Protein AF-A0A4Y3VXK7-F1 (afdb_monomer_lite)

pLDDT: mean 80.37, std 12.28, range [41.0, 95.06]

Secondary structure (DSSP, 8-state):
--GGGGEE---TT-SSPEE-TT-HHHHHHHHHHHHHTTSTTHHHHHHHHHHHHHHHHHH-TTTHHHHHHHHHHHHHH-THHHH-TTS-HHHHTHHHHTHHHHHHHHHHHHT----TT--HHHHHHHHHHHHT-S-----TT-HHHHHHHHTT-

Sequence (153 aa):
MCPRHQQAAPDPRLTSTVHTQGVPELAAAHHTHQRLLRHPRAATAWTAARAITTRWYDHQQHLTHRWRPRLNQLCEANLHLTSTGSASPALLTRDLVIYPETVALARALATLPNRPHRTTNDALTLIACRLGLARLTPNANDPLRVFLTHTRH

Organism: NCBI:txid284043

Radius of gyration: 16.52 Å; chains: 1; bounding box: 40×32×46 Å

Foldseek 3Di:
DDCVLQWDDWDPPDPDTFGCVQPVLLSVLVVLLVVLVPFPCLVVLLVLLVVQLVVCVVPPVVCCVQLVVVLVSSCVRPVVLVVPPPDHSCVRCVCVSSSSSSSQRSVLVSPQDPDLPDDLLNSQVSSCVSSVHPGDDDDPPRSSSVVSVVVND

Structure (mmCIF, N/CA/C/O backbone):
data_AF-A0A4Y3VXK7-F1
#
_entry.id   AF-A0A4Y3VXK7-F1
#
loop_
_atom_site.group_PDB
_atom_site.id
_atom_site.type_symbol
_atom_site.label_atom_id
_atom_site.label_alt_id
_atom_site.label_comp_id
_atom_site.label_asym_id
_atom_site.label_entity_id
_atom_site.label_seq_id
_atom_site.pdbx_PDB_ins_code
_atom_site.Cartn_x
_atom_site.Cartn_y
_atom_site.Cartn_z
_atom_site.occupancy
_atom_site.B_iso_or_equiv
_atom_site.auth_seq_id
_atom_site.auth_comp_id
_atom_site.auth_asym_id
_atom_site.auth_atom_id
_atom_site.pdbx_PDB_model_num
ATOM 1 N N . MET A 1 1 ? -18.332 -14.515 3.483 1.00 43.38 1 MET A N 1
ATOM 2 C CA . MET A 1 1 ? -17.121 -13.764 3.890 1.00 43.38 1 MET A CA 1
ATOM 3 C C . MET A 1 1 ? -16.850 -14.046 5.362 1.00 43.38 1 MET A C 1
ATOM 5 O O . MET A 1 1 ? -17.752 -13.838 6.158 1.00 43.38 1 MET A O 1
ATOM 9 N N . CYS A 1 2 ? -15.684 -14.595 5.729 1.00 41.00 2 CYS A N 1
ATOM 10 C CA . CYS A 1 2 ? -15.415 -14.990 7.123 1.00 41.00 2 CYS A CA 1
ATOM 11 C C . CYS A 1 2 ? -15.163 -13.770 8.035 1.00 41.00 2 CYS A C 1
ATOM 13 O O . CYS A 1 2 ? -14.386 -12.904 7.621 1.00 41.00 2 CYS A O 1
ATOM 15 N N . PRO A 1 3 ? -15.687 -13.747 9.280 1.00 49.25 3 PRO A N 1
ATOM 16 C CA . PRO A 1 3 ? -15.506 -12.642 10.234 1.00 49.25 3 PRO A CA 1
ATOM 17 C C . PRO A 1 3 ? -14.040 -12.335 10.567 1.00 49.25 3 PRO A C 1
ATOM 19 O O . PRO A 1 3 ? -13.680 -11.193 10.815 1.00 49.25 3 PRO A O 1
ATOM 22 N N . ARG A 1 4 ? -13.147 -13.331 10.490 1.00 48.66 4 ARG A N 1
ATOM 23 C CA . ARG A 1 4 ? -11.707 -13.143 10.751 1.00 48.66 4 ARG A CA 1
ATOM 24 C C . ARG A 1 4 ? -11.010 -12.181 9.781 1.00 48.66 4 ARG A C 1
ATOM 26 O O . ARG A 1 4 ? -9.971 -11.645 10.132 1.00 48.66 4 ARG A O 1
ATOM 33 N N . HIS A 1 5 ? -11.565 -11.925 8.592 1.00 51.59 5 HIS A N 1
ATOM 34 C CA . HIS A 1 5 ? -11.005 -10.929 7.660 1.00 51.59 5 HIS A CA 1
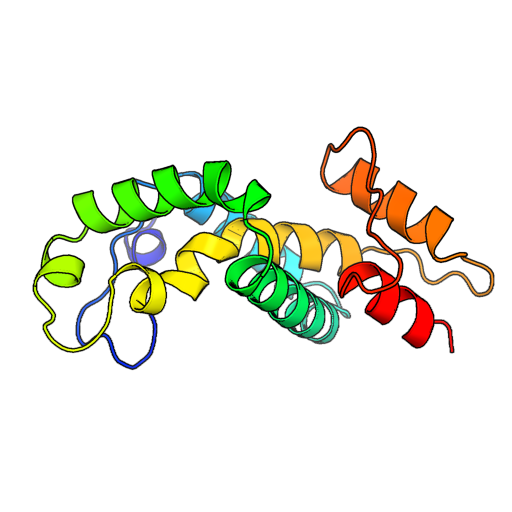ATOM 35 C C . HIS A 1 5 ? -11.330 -9.480 8.059 1.00 51.59 5 HIS A C 1
ATOM 37 O O . HIS A 1 5 ? -10.811 -8.546 7.456 1.00 51.59 5 HIS A O 1
ATOM 43 N N . GLN A 1 6 ? -12.205 -9.300 9.051 1.00 55.97 6 GLN A N 1
ATOM 44 C CA . GLN A 1 6 ? -12.658 -8.006 9.564 1.00 55.97 6 GLN A CA 1
ATOM 45 C C . GLN A 1 6 ? -11.844 -7.547 10.780 1.00 55.97 6 GLN A C 1
ATOM 47 O O . GLN A 1 6 ? -12.136 -6.504 11.363 1.00 55.97 6 GLN A O 1
ATOM 52 N N . GLN A 1 7 ? -10.847 -8.342 11.174 1.00 56.12 7 GLN A N 1
ATOM 53 C CA . GLN A 1 7 ? -9.962 -8.095 12.300 1.00 56.12 7 GLN A CA 1
ATOM 54 C C . GLN A 1 7 ? -8.521 -8.155 11.803 1.00 56.12 7 GLN A C 1
ATOM 56 O O . GLN A 1 7 ? -8.128 -9.095 11.111 1.00 56.12 7 GLN A O 1
ATOM 61 N N . ALA A 1 8 ? -7.729 -7.151 12.154 1.00 62.12 8 ALA A N 1
ATOM 62 C CA . ALA A 1 8 ? -6.292 -7.168 11.930 1.00 62.12 8 ALA A CA 1
ATOM 63 C C . ALA A 1 8 ? -5.576 -7.130 13.280 1.00 62.12 8 ALA A C 1
ATOM 65 O O . ALA A 1 8 ? -6.013 -6.422 14.189 1.00 62.12 8 ALA A O 1
ATOM 66 N N . ALA A 1 9 ? -4.481 -7.888 13.401 1.00 54.62 9 ALA A N 1
ATOM 67 C CA . ALA A 1 9 ? -3.546 -7.723 14.506 1.00 54.62 9 ALA A CA 1
ATOM 68 C C . ALA A 1 9 ? -2.883 -6.344 14.343 1.00 54.62 9 ALA A C 1
ATOM 70 O O . ALA A 1 9 ? -2.201 -6.130 13.333 1.00 54.62 9 ALA A O 1
ATOM 71 N N . PRO A 1 10 ? -3.132 -5.390 15.251 1.00 60.47 10 PRO A N 1
ATOM 72 C CA . PRO A 1 10 ? -2.541 -4.064 15.159 1.00 60.47 10 PRO A CA 1
ATOM 73 C C . PRO A 1 10 ? -1.101 -4.075 15.695 1.00 60.47 10 PRO A C 1
ATOM 75 O O . PRO A 1 10 ? -0.568 -5.136 16.024 1.00 60.47 10 PRO A O 1
ATOM 78 N N . ASP A 1 11 ? -0.487 -2.888 15.807 1.00 60.78 11 ASP A N 1
ATOM 79 C CA . ASP A 1 11 ? 0.742 -2.670 16.586 1.00 60.78 11 ASP A CA 1
ATOM 80 C C . ASP A 1 11 ? 0.705 -3.502 17.892 1.00 60.78 11 ASP A C 1
ATOM 82 O O . ASP A 1 11 ? -0.326 -3.494 18.570 1.00 60.78 11 ASP A O 1
ATOM 86 N N . PRO A 1 12 ? 1.785 -4.221 18.266 1.00 63.94 12 PRO A N 1
ATOM 87 C CA . PRO A 1 12 ? 1.817 -5.079 19.459 1.00 63.94 12 PRO A CA 1
ATOM 88 C C . PRO A 1 12 ? 1.505 -4.345 20.774 1.00 63.94 12 PRO A C 1
ATOM 90 O O . PRO A 1 12 ? 1.276 -4.987 21.795 1.00 63.94 12 PRO A O 1
ATOM 93 N N . ARG A 1 13 ? 1.492 -3.008 20.768 1.00 62.50 13 ARG A N 1
ATOM 94 C CA . ARG A 1 13 ? 1.049 -2.164 21.885 1.00 62.50 13 ARG A CA 1
ATOM 95 C C . ARG A 1 13 ? -0.470 -2.160 22.090 1.00 62.50 13 ARG A C 1
ATOM 97 O O . ARG A 1 13 ? -0.924 -1.682 23.126 1.00 62.50 13 ARG A O 1
ATOM 104 N N . LEU A 1 14 ? -1.259 -2.654 21.135 1.00 63.03 14 LEU A N 1
ATOM 105 C CA . LEU A 1 14 ? -2.708 -2.788 21.266 1.00 63.03 14 LEU A CA 1
ATOM 106 C C . LEU A 1 14 ? -3.064 -4.147 21.878 1.00 63.03 14 LEU A C 1
ATOM 108 O O . LEU A 1 14 ? -2.760 -5.201 21.330 1.00 63.03 14 LEU A O 1
ATOM 112 N N . THR A 1 15 ? -3.762 -4.111 23.012 1.00 63.03 15 THR A N 1
ATOM 113 C CA . THR A 1 15 ? -4.284 -5.301 23.708 1.00 63.03 15 THR A CA 1
ATOM 114 C C . THR A 1 15 ? -5.616 -5.794 23.136 1.00 63.03 15 THR A C 1
ATOM 116 O O . THR A 1 15 ? -6.082 -6.868 23.505 1.00 63.03 15 THR A O 1
ATOM 119 N N . SER A 1 16 ? -6.235 -5.022 22.237 1.00 67.50 16 SER A N 1
ATOM 120 C CA . SER A 1 16 ? -7.527 -5.317 21.608 1.00 67.50 16 SER A CA 1
ATOM 121 C C . SER A 1 16 ? -7.402 -5.370 20.084 1.00 67.50 16 SER A C 1
ATOM 123 O O . SER A 1 16 ? -6.616 -4.636 19.484 1.00 67.50 16 SER A O 1
ATOM 125 N N . THR A 1 17 ? -8.182 -6.243 19.443 1.00 72.88 17 THR A N 1
ATOM 126 C CA . THR A 1 17 ? -8.231 -6.360 17.978 1.00 72.88 17 THR A CA 1
ATOM 127 C C . THR A 1 17 ? -8.858 -5.122 17.345 1.00 72.88 17 THR A C 1
ATOM 129 O O . THR A 1 17 ? -9.907 -4.677 17.802 1.00 72.88 17 THR A O 1
ATOM 132 N N . VAL A 1 18 ? -8.283 -4.632 16.243 1.00 74.94 18 VAL A N 1
ATOM 133 C CA . VAL A 1 18 ? -8.862 -3.518 15.478 1.00 74.94 18 VAL A CA 1
ATOM 134 C C . VAL A 1 18 ? -9.836 -4.046 14.430 1.00 74.94 18 VAL A C 1
ATOM 136 O O . VAL A 1 18 ? -9.488 -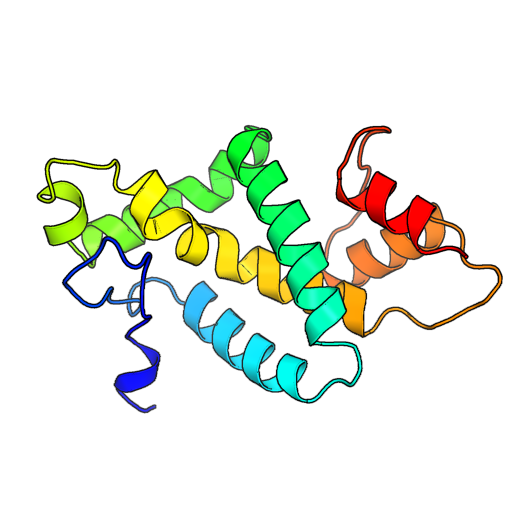4.898 13.605 1.00 74.94 18 VAL A O 1
ATOM 139 N N . HIS A 1 19 ? -11.050 -3.507 14.453 1.00 77.69 19 HIS A N 1
ATOM 140 C CA . HIS A 1 19 ? -12.107 -3.752 13.484 1.00 77.69 19 HIS A CA 1
ATOM 141 C C . HIS A 1 19 ? -11.860 -2.949 12.205 1.00 77.69 19 HIS A C 1
ATOM 143 O O . HIS A 1 19 ? -11.709 -1.728 12.236 1.00 77.69 19 HIS A O 1
ATOM 149 N N . THR A 1 20 ? -11.856 -3.634 11.062 1.00 78.25 20 THR A N 1
ATOM 150 C CA . THR A 1 20 ? -11.599 -3.045 9.735 1.00 78.25 20 THR A CA 1
ATOM 151 C C . THR A 1 20 ? -12.852 -2.963 8.856 1.00 78.25 20 THR A C 1
ATOM 153 O O . THR A 1 20 ? -12.765 -2.539 7.706 1.00 78.25 20 THR A O 1
ATOM 156 N N . GLN A 1 21 ? -14.028 -3.331 9.387 1.00 69.50 21 GLN A N 1
ATOM 157 C CA . GLN A 1 21 ? -15.312 -3.373 8.663 1.00 69.50 21 GLN A CA 1
ATOM 158 C C . GLN A 1 21 ? -15.705 -2.047 7.994 1.00 69.50 21 GLN A C 1
ATOM 160 O O . GLN A 1 21 ? -16.345 -2.078 6.947 1.00 69.50 21 GLN A O 1
ATOM 165 N N . GLY A 1 22 ? -15.306 -0.907 8.564 1.00 68.50 22 GLY A N 1
ATOM 166 C CA . GLY A 1 22 ? -15.594 0.425 8.021 1.00 68.50 22 GLY A CA 1
ATOM 167 C C . GLY A 1 22 ? -14.632 0.905 6.930 1.00 68.50 22 GLY A C 1
ATOM 168 O O . GLY A 1 22 ? -14.810 2.009 6.429 1.00 68.50 22 GLY A O 1
ATOM 169 N N . VAL A 1 23 ? -13.614 0.112 6.569 1.00 77.81 23 VAL A N 1
ATOM 170 C CA . VAL A 1 23 ? -12.545 0.533 5.650 1.00 77.81 23 VAL A CA 1
ATOM 171 C C . VAL A 1 23 ? -12.403 -0.475 4.501 1.00 77.81 23 VAL A C 1
ATOM 173 O O . VAL A 1 23 ? -11.569 -1.390 4.565 1.00 77.81 23 VAL A O 1
ATOM 176 N N . PRO A 1 24 ? -13.216 -0.356 3.434 1.00 78.81 24 PRO A N 1
ATOM 177 C CA . PRO A 1 24 ? -13.240 -1.323 2.333 1.00 78.81 24 PRO A CA 1
ATOM 178 C C . PRO A 1 24 ? -11.883 -1.469 1.623 1.00 78.81 24 PRO A C 1
ATOM 180 O O . PRO A 1 24 ? -11.553 -2.545 1.115 1.00 78.81 24 PRO A O 1
ATOM 183 N N . GLU A 1 25 ? -11.048 -0.429 1.637 1.00 82.88 25 GLU A N 1
ATOM 184 C CA . GLU A 1 25 ? -9.697 -0.452 1.082 1.00 82.88 25 GLU A CA 1
ATOM 185 C C . GLU A 1 25 ? -8.802 -1.484 1.777 1.00 82.88 25 GLU A C 1
ATOM 187 O O . GLU A 1 25 ? -7.958 -2.093 1.117 1.00 82.88 25 GLU A O 1
ATOM 192 N N . LEU A 1 26 ? -8.993 -1.730 3.080 1.00 84.56 26 LEU A N 1
ATOM 193 C CA . LEU A 1 26 ? -8.227 -2.739 3.819 1.00 84.56 26 LEU A CA 1
ATOM 194 C C . LEU A 1 26 ? -8.593 -4.153 3.382 1.00 84.56 26 LEU A C 1
ATOM 196 O O . LEU A 1 26 ? -7.702 -4.987 3.212 1.00 84.56 26 LEU A O 1
ATOM 200 N N . ALA A 1 27 ? -9.877 -4.420 3.140 1.00 83.56 27 ALA A N 1
ATOM 201 C CA . ALA A 1 27 ? -10.332 -5.718 2.652 1.00 83.56 27 ALA A CA 1
ATOM 202 C C . ALA A 1 27 ? -9.789 -6.002 1.239 1.00 83.56 27 ALA A C 1
ATOM 204 O O . ALA A 1 27 ? -9.208 -7.063 0.986 1.00 83.56 27 ALA A O 1
ATOM 205 N N . ALA A 1 28 ? -9.888 -5.029 0.327 1.00 85.38 28 ALA A N 1
ATOM 206 C CA . ALA A 1 28 ? -9.341 -5.146 -1.027 1.00 85.38 28 ALA A CA 1
ATOM 207 C C . ALA A 1 28 ? -7.808 -5.320 -1.025 1.00 85.38 28 ALA A C 1
ATOM 209 O O . ALA A 1 28 ? -7.255 -6.154 -1.759 1.00 85.38 28 ALA A O 1
ATOM 210 N N . ALA A 1 29 ? -7.113 -4.574 -0.161 1.00 88.31 29 ALA A N 1
ATOM 211 C CA . ALA A 1 29 ? -5.679 -4.714 0.046 1.00 88.31 29 ALA A CA 1
ATOM 212 C C . ALA A 1 29 ? -5.322 -6.093 0.610 1.00 88.31 29 ALA A C 1
ATOM 214 O O . ALA A 1 29 ? -4.379 -6.717 0.133 1.00 88.31 29 ALA A O 1
ATOM 215 N N . HIS A 1 30 ? -6.098 -6.627 1.554 1.00 87.31 30 HIS A N 1
ATOM 216 C CA . HIS A 1 30 ? -5.856 -7.951 2.117 1.00 87.31 30 HIS A CA 1
ATOM 217 C C . HIS A 1 30 ? -5.909 -9.042 1.045 1.00 87.31 30 HIS A C 1
ATOM 219 O O . HIS A 1 30 ? -4.961 -9.815 0.910 1.00 87.31 30 HIS A O 1
ATOM 225 N N . HIS A 1 31 ? -6.948 -9.057 0.209 1.00 86.56 31 HIS A N 1
ATOM 226 C CA . HIS A 1 31 ? -7.031 -10.004 -0.906 1.00 86.56 31 HIS A CA 1
ATOM 227 C C . HIS A 1 31 ? -5.856 -9.867 -1.882 1.00 86.56 31 HIS A C 1
ATOM 229 O O . HIS A 1 31 ? -5.303 -10.865 -2.352 1.00 86.56 31 HIS A O 1
ATOM 235 N N . THR A 1 32 ? -5.433 -8.635 -2.165 1.00 89.38 32 THR A N 1
ATOM 236 C CA . THR A 1 32 ? -4.276 -8.385 -3.030 1.00 89.38 32 THR A CA 1
ATOM 237 C C . THR A 1 32 ? -2.975 -8.881 -2.395 1.00 89.38 32 THR A C 1
ATOM 239 O O . THR A 1 32 ? -2.152 -9.475 -3.092 1.00 89.38 32 THR A O 1
ATOM 242 N N . HIS A 1 33 ? -2.805 -8.705 -1.084 1.00 91.06 33 HIS A N 1
ATOM 243 C CA . HIS A 1 33 ? -1.645 -9.194 -0.347 1.00 91.06 33 HIS A CA 1
ATOM 244 C C . HIS A 1 33 ? -1.581 -10.725 -0.358 1.00 91.06 33 HIS A C 1
ATOM 246 O O . HIS A 1 33 ? -0.539 -11.281 -0.685 1.00 91.06 33 HIS A O 1
ATOM 252 N N . GLN A 1 34 ? -2.702 -11.417 -0.134 1.00 91.25 34 GLN A N 1
ATOM 253 C CA . GLN A 1 34 ? -2.751 -12.884 -0.216 1.00 91.25 34 GLN A CA 1
ATOM 254 C C . GLN A 1 34 ? -2.303 -13.409 -1.587 1.00 91.25 34 GLN A C 1
ATOM 256 O O . GLN A 1 34 ? -1.625 -14.431 -1.688 1.00 91.25 34 GLN A O 1
ATOM 261 N N . ARG A 1 35 ? -2.638 -12.692 -2.667 1.00 90.50 35 ARG A N 1
ATOM 262 C CA . ARG A 1 35 ? -2.137 -13.019 -4.009 1.00 90.50 35 ARG A CA 1
ATOM 263 C C . ARG A 1 35 ? -0.648 -12.719 -4.159 1.00 90.50 35 ARG A C 1
ATOM 265 O O . ARG A 1 35 ? 0.058 -13.511 -4.776 1.00 90.50 35 ARG A O 1
ATOM 272 N N . LEU A 1 36 ? -0.179 -11.600 -3.605 1.00 91.94 36 LEU A N 1
ATOM 273 C CA . LEU A 1 36 ? 1.233 -11.222 -3.620 1.00 91.94 36 LEU A CA 1
ATOM 274 C C . LEU A 1 36 ? 2.106 -12.269 -2.927 1.00 91.94 36 LEU A C 1
ATOM 276 O O . LEU A 1 36 ? 3.160 -12.579 -3.463 1.00 91.94 36 LEU A O 1
ATOM 280 N N . LEU A 1 37 ? 1.667 -12.846 -1.805 1.00 91.38 37 LEU A N 1
ATOM 281 C CA . LEU A 1 37 ? 2.435 -13.849 -1.052 1.00 91.38 37 LEU A CA 1
ATOM 282 C C . LEU A 1 37 ? 2.818 -15.088 -1.879 1.00 91.38 37 LEU A C 1
ATOM 284 O O . LEU A 1 37 ? 3.771 -15.778 -1.540 1.00 91.38 37 LEU A O 1
ATOM 288 N N . ARG A 1 38 ? 2.123 -15.348 -2.993 1.00 92.69 38 ARG A N 1
ATOM 289 C CA . ARG A 1 38 ? 2.443 -16.440 -3.929 1.00 92.69 38 ARG A CA 1
ATOM 290 C C . ARG A 1 38 ? 3.574 -16.096 -4.905 1.00 92.69 38 ARG A C 1
ATOM 292 O O . ARG A 1 38 ? 3.990 -16.947 -5.682 1.00 92.69 38 ARG A O 1
ATOM 299 N N . HIS A 1 39 ? 4.034 -14.847 -4.929 1.00 91.75 39 HIS A N 1
ATOM 300 C CA . HIS A 1 39 ? 5.051 -14.375 -5.859 1.00 91.75 39 HIS A CA 1
ATOM 301 C C . HIS A 1 39 ? 6.464 -14.616 -5.295 1.00 91.75 39 HIS A C 1
ATOM 303 O O . HIS A 1 39 ? 6.719 -14.264 -4.145 1.00 91.75 39 HIS A O 1
ATOM 309 N N . PRO A 1 40 ? 7.439 -15.093 -6.093 1.00 91.62 40 PRO A N 1
ATOM 310 C CA . PRO A 1 40 ? 8.789 -15.401 -5.597 1.00 91.62 40 PRO A CA 1
ATOM 311 C C . PRO A 1 40 ? 9.516 -14.185 -5.000 1.00 91.62 40 PRO A C 1
ATOM 313 O O . PRO A 1 40 ? 10.330 -14.309 -4.096 1.00 91.62 40 PRO A O 1
ATOM 316 N N . ARG A 1 41 ? 9.193 -12.979 -5.482 1.00 89.81 41 ARG A N 1
ATOM 317 C CA . ARG A 1 41 ? 9.767 -11.705 -5.002 1.00 89.81 41 ARG A CA 1
ATOM 318 C C . ARG A 1 41 ? 8.950 -11.020 -3.898 1.00 89.81 41 ARG A C 1
ATOM 320 O O . ARG A 1 41 ? 9.203 -9.853 -3.608 1.00 89.81 41 ARG A O 1
ATOM 327 N N . ALA A 1 42 ? 7.945 -11.692 -3.330 1.00 90.19 42 ALA A N 1
ATOM 328 C CA . ALA A 1 42 ? 6.996 -11.085 -2.397 1.00 90.19 42 ALA A CA 1
ATOM 329 C C . ALA A 1 42 ? 7.678 -10.484 -1.166 1.00 90.19 42 ALA A C 1
ATOM 331 O O . ALA A 1 42 ? 7.436 -9.323 -0.857 1.00 90.19 42 ALA A O 1
ATOM 332 N N . ALA A 1 43 ? 8.563 -11.242 -0.511 1.00 91.00 43 ALA A N 1
ATOM 333 C CA . ALA A 1 43 ? 9.220 -10.813 0.722 1.00 91.00 43 ALA A CA 1
ATOM 334 C C . ALA A 1 43 ? 10.065 -9.545 0.515 1.00 91.00 43 ALA A C 1
ATOM 336 O O . ALA A 1 43 ? 9.860 -8.543 1.196 1.00 91.00 43 ALA A O 1
ATOM 337 N N . THR A 1 44 ? 10.957 -9.541 -0.480 1.00 90.94 44 THR A N 1
ATOM 338 C CA . THR A 1 44 ? 11.802 -8.375 -0.786 1.00 90.94 44 THR A CA 1
ATOM 339 C C . THR A 1 44 ? 10.969 -7.160 -1.195 1.00 90.94 44 THR A C 1
ATOM 341 O O . THR A 1 44 ? 11.225 -6.049 -0.732 1.00 90.94 44 THR A O 1
ATOM 344 N N . ALA A 1 45 ? 9.949 -7.360 -2.037 1.00 92.44 45 ALA A N 1
ATOM 345 C CA . ALA A 1 45 ? 9.074 -6.279 -2.477 1.00 92.44 45 ALA A CA 1
ATOM 346 C C . ALA A 1 45 ? 8.234 -5.705 -1.328 1.00 92.44 45 ALA A C 1
ATOM 348 O O . ALA A 1 45 ? 8.032 -4.495 -1.274 1.00 92.44 45 ALA A O 1
ATOM 349 N N . TRP A 1 46 ? 7.776 -6.554 -0.404 1.00 94.25 46 TRP A N 1
ATOM 350 C CA . TRP A 1 46 ? 7.042 -6.150 0.791 1.00 94.25 46 TRP A CA 1
ATOM 351 C C . TRP A 1 46 ? 7.904 -5.309 1.729 1.00 94.25 46 TRP A C 1
ATOM 353 O O . TRP A 1 46 ? 7.493 -4.218 2.115 1.00 94.25 46 TRP A O 1
ATOM 363 N N . THR A 1 47 ? 9.117 -5.770 2.046 1.00 93.50 47 THR A N 1
ATOM 364 C CA . THR A 1 47 ? 10.050 -5.038 2.914 1.00 93.50 47 THR A CA 1
ATOM 365 C C . THR A 1 47 ? 10.379 -3.662 2.342 1.00 93.50 47 THR A C 1
ATOM 367 O O . THR A 1 47 ? 10.279 -2.661 3.052 1.00 93.50 47 THR A O 1
ATOM 370 N N . ALA A 1 48 ? 10.702 -3.593 1.046 1.00 92.94 48 ALA A N 1
ATOM 371 C CA . ALA A 1 48 ? 10.974 -2.328 0.372 1.00 92.94 48 ALA A CA 1
ATOM 372 C C . ALA A 1 48 ? 9.749 -1.405 0.383 1.00 92.94 48 ALA A C 1
ATOM 374 O O . ALA A 1 48 ? 9.853 -0.242 0.769 1.00 92.94 48 ALA A O 1
ATOM 375 N N . ALA A 1 49 ? 8.577 -1.929 0.013 1.00 93.75 49 ALA A N 1
ATOM 376 C CA . ALA A 1 49 ? 7.349 -1.149 -0.011 1.00 93.75 49 ALA A CA 1
ATOM 377 C C . ALA A 1 49 ? 6.995 -0.597 1.371 1.00 93.75 49 ALA A C 1
ATOM 379 O O . ALA A 1 49 ? 6.697 0.586 1.462 1.00 93.75 49 ALA A O 1
ATOM 380 N N . ARG A 1 50 ? 7.089 -1.410 2.433 1.00 92.88 50 ARG A N 1
ATOM 381 C CA . ARG A 1 50 ? 6.800 -0.986 3.811 1.00 92.88 50 ARG A CA 1
ATOM 382 C C . ARG A 1 50 ? 7.747 0.118 4.273 1.00 92.88 50 ARG A C 1
ATOM 384 O O . ARG A 1 50 ? 7.304 1.076 4.891 1.00 92.88 50 ARG A O 1
ATOM 391 N N . ALA A 1 51 ? 9.039 0.020 3.961 1.00 92.25 51 ALA A N 1
ATOM 392 C CA . ALA A 1 51 ? 9.995 1.075 4.295 1.00 92.25 51 ALA A CA 1
ATOM 393 C C . ALA A 1 51 ? 9.671 2.392 3.563 1.00 92.25 51 ALA A C 1
ATOM 395 O O . ALA A 1 51 ? 9.675 3.462 4.173 1.00 92.25 51 ALA A O 1
ATOM 396 N N . ILE A 1 52 ? 9.343 2.307 2.269 1.00 91.50 52 ILE A N 1
ATOM 397 C CA . ILE A 1 52 ? 8.992 3.461 1.432 1.00 91.50 52 ILE A CA 1
ATOM 398 C C . ILE A 1 52 ? 7.701 4.124 1.930 1.00 91.50 52 ILE A C 1
ATOM 400 O O . ILE A 1 52 ? 7.681 5.337 2.131 1.00 91.50 52 ILE A O 1
ATOM 404 N N . THR A 1 53 ? 6.636 3.354 2.166 1.00 89.94 53 THR A N 1
ATOM 405 C CA . THR A 1 53 ? 5.333 3.898 2.575 1.00 89.94 53 THR A CA 1
ATOM 406 C C . THR A 1 53 ? 5.338 4.437 3.996 1.00 89.94 53 THR A C 1
ATOM 408 O O . THR A 1 53 ? 4.730 5.479 4.225 1.00 89.94 53 THR A O 1
ATOM 411 N N . THR A 1 54 ? 6.072 3.820 4.927 1.00 89.38 54 THR A N 1
ATOM 412 C CA . THR A 1 54 ? 6.286 4.397 6.264 1.00 89.38 54 THR A CA 1
ATOM 413 C C . THR A 1 54 ? 7.034 5.725 6.169 1.00 89.38 54 THR A C 1
ATOM 415 O O . THR A 1 54 ? 6.613 6.710 6.766 1.00 89.38 54 THR A O 1
ATOM 418 N N . ARG A 1 55 ? 8.093 5.808 5.350 1.00 89.38 55 ARG A N 1
ATOM 419 C CA . ARG A 1 55 ? 8.823 7.069 5.145 1.00 89.38 55 ARG A CA 1
ATOM 420 C C . ARG A 1 55 ? 7.935 8.149 4.526 1.00 89.38 55 ARG A C 1
ATOM 422 O O . ARG A 1 55 ? 8.027 9.313 4.911 1.00 89.38 55 ARG A O 1
ATOM 429 N N . TRP A 1 56 ? 7.090 7.780 3.566 1.00 89.12 56 TRP A N 1
ATOM 430 C CA . TRP A 1 56 ? 6.094 8.687 3.006 1.00 89.12 56 TRP A CA 1
ATOM 431 C C . TRP A 1 56 ? 5.079 9.135 4.062 1.00 89.12 56 TRP A C 1
ATOM 433 O O . TRP A 1 56 ? 4.745 10.314 4.096 1.00 89.12 56 TRP A O 1
ATOM 443 N N . TYR A 1 57 ? 4.645 8.242 4.954 1.00 84.81 57 TYR A N 1
ATOM 444 C CA . TYR A 1 57 ? 3.766 8.583 6.074 1.00 84.81 57 TYR A CA 1
ATOM 445 C C . TYR A 1 57 ? 4.364 9.617 7.010 1.00 84.81 57 TYR A C 1
ATOM 447 O O . TYR A 1 57 ? 3.725 10.623 7.309 1.00 84.81 57 TYR A O 1
ATOM 455 N N . ASP A 1 58 ? 5.616 9.411 7.399 1.00 83.94 58 ASP A N 1
ATOM 456 C CA . ASP A 1 58 ? 6.267 10.265 8.382 1.00 83.94 58 ASP A CA 1
ATOM 457 C C . ASP A 1 58 ? 6.659 11.644 7.804 1.00 83.94 58 ASP A C 1
ATOM 459 O O . ASP A 1 58 ? 6.790 12.609 8.556 1.00 83.94 58 ASP A O 1
ATOM 463 N N . HIS A 1 59 ? 6.839 11.773 6.479 1.00 80.94 59 HIS A N 1
ATOM 464 C CA . HIS A 1 59 ? 7.418 12.984 5.872 1.00 80.94 59 HIS A CA 1
ATOM 465 C C . HIS A 1 59 ? 6.624 13.636 4.730 1.00 80.94 59 HIS A C 1
ATOM 467 O O . HIS A 1 59 ? 6.956 14.759 4.348 1.00 80.94 59 HIS A O 1
ATOM 473 N N . GLN A 1 60 ? 5.606 12.992 4.148 1.00 73.00 60 GLN A N 1
ATOM 474 C CA . GLN A 1 60 ? 4.883 13.546 2.997 1.00 73.00 60 GLN A CA 1
ATOM 475 C C . GLN A 1 60 ? 3.477 14.023 3.356 1.00 73.00 60 GLN A C 1
ATOM 477 O O . GLN A 1 60 ? 2.489 13.293 3.289 1.00 73.00 60 GLN A O 1
ATOM 482 N N . GLN A 1 61 ? 3.384 15.326 3.634 1.00 62.81 61 GLN A N 1
ATOM 483 C CA . GLN A 1 61 ? 2.137 15.974 4.037 1.00 62.81 61 GLN A CA 1
ATOM 484 C C . GLN A 1 61 ? 1.026 15.952 2.974 1.00 62.81 61 GLN A C 1
ATOM 486 O O . GLN A 1 61 ? -0.137 16.104 3.328 1.00 62.81 61 GLN A O 1
ATOM 491 N N . HIS A 1 62 ? 1.317 15.729 1.692 1.00 61.41 62 HIS A N 1
ATOM 492 C CA . HIS A 1 62 ? 0.274 15.698 0.658 1.00 61.41 62 HIS A CA 1
ATOM 493 C C . HIS A 1 62 ? -0.503 14.369 0.617 1.00 61.41 62 HIS A C 1
ATOM 495 O O . HIS A 1 62 ? -1.655 14.343 0.186 1.00 61.41 62 HIS A O 1
ATOM 501 N N . LEU A 1 63 ? 0.074 13.271 1.124 1.00 64.19 63 LEU A N 1
ATOM 502 C CA . LEU A 1 63 ? -0.624 11.983 1.269 1.00 64.19 63 LEU A CA 1
ATOM 503 C C . LEU A 1 63 ? -1.583 11.970 2.471 1.00 64.19 63 LEU A C 1
ATOM 505 O O . LEU A 1 63 ? -2.502 11.150 2.543 1.00 64.19 63 LEU A O 1
ATOM 509 N N . THR A 1 64 ? -1.446 12.961 3.355 1.00 67.50 64 THR A N 1
ATOM 510 C CA . THR A 1 64 ? -2.319 13.217 4.503 1.00 67.50 64 THR A CA 1
ATOM 511 C C . THR A 1 64 ? -3.799 13.295 4.124 1.00 67.50 64 THR A C 1
ATOM 513 O O . THR A 1 64 ? -4.644 12.860 4.901 1.00 67.50 64 THR A O 1
ATOM 516 N N . HIS A 1 65 ? -4.144 13.781 2.927 1.00 70.69 65 HIS A N 1
ATOM 517 C CA . HIS A 1 65 ? -5.542 13.864 2.488 1.00 70.69 65 HIS A CA 1
ATOM 518 C C . HIS A 1 65 ? -6.199 12.498 2.270 1.00 70.69 65 HIS A C 1
ATOM 520 O O . HIS A 1 65 ? -7.400 12.370 2.478 1.00 70.69 65 HIS A O 1
ATOM 526 N N . ARG A 1 66 ? -5.431 11.472 1.882 1.00 72.12 66 ARG A N 1
ATOM 527 C CA . ARG A 1 66 ? -5.954 10.109 1.698 1.00 72.12 66 ARG A CA 1
ATOM 528 C C . ARG A 1 66 ? -5.956 9.324 3.009 1.00 72.12 66 ARG A C 1
ATOM 530 O O . ARG A 1 66 ? -6.849 8.517 3.247 1.00 72.12 66 ARG A O 1
ATOM 537 N N . TRP A 1 67 ? -4.972 9.573 3.865 1.00 79.88 67 TRP A N 1
ATOM 538 C CA . TRP A 1 67 ? -4.811 8.853 5.124 1.00 79.88 67 TRP A CA 1
ATOM 539 C C . TRP A 1 67 ? -5.685 9.382 6.259 1.00 79.88 67 TRP A C 1
ATOM 541 O O . TRP A 1 67 ? -6.138 8.584 7.073 1.00 79.88 67 TRP A O 1
ATOM 551 N N . ARG A 1 68 ? -5.987 10.688 6.296 1.00 82.69 68 ARG A N 1
ATOM 552 C CA . ARG A 1 68 ? -6.854 11.278 7.333 1.00 82.69 68 ARG A CA 1
ATOM 553 C C . ARG A 1 68 ? -8.268 10.689 7.354 1.00 82.69 68 ARG A C 1
ATOM 555 O O . ARG A 1 68 ? -8.683 10.270 8.428 1.00 82.69 68 ARG A O 1
ATOM 562 N N . PRO A 1 69 ? -9.000 10.587 6.226 1.00 85.38 69 PRO A N 1
ATOM 563 C CA . PRO A 1 69 ? -10.324 9.965 6.229 1.00 85.38 69 PRO A CA 1
ATOM 564 C C . PRO A 1 69 ? -10.285 8.514 6.714 1.00 85.38 69 PRO A C 1
ATOM 566 O O . PRO A 1 69 ? -11.123 8.108 7.511 1.00 85.38 69 PRO A O 1
ATOM 569 N N . ARG A 1 70 ? -9.263 7.753 6.301 1.00 86.50 70 ARG A N 1
ATOM 570 C CA . ARG A 1 70 ? -9.079 6.356 6.710 1.00 86.50 70 ARG A CA 1
ATOM 571 C C . ARG A 1 70 ? -8.790 6.223 8.205 1.00 86.50 70 ARG A C 1
ATOM 573 O O . ARG A 1 70 ? -9.337 5.343 8.858 1.00 86.50 70 ARG A O 1
ATOM 580 N N . LEU A 1 71 ? -7.949 7.102 8.748 1.00 85.12 71 LEU A N 1
ATOM 581 C CA . LEU A 1 71 ? -7.691 7.179 10.183 1.00 85.12 71 LEU A CA 1
ATOM 582 C C . LEU A 1 71 ? -8.977 7.504 10.955 1.00 85.12 71 LEU A C 1
ATOM 584 O O . LEU A 1 71 ? -9.253 6.849 11.953 1.00 85.12 71 LEU A O 1
ATOM 588 N N . ASN A 1 72 ? -9.786 8.452 10.473 1.00 85.38 72 ASN A N 1
ATOM 589 C CA . ASN A 1 72 ? -11.060 8.800 11.106 1.00 85.38 72 ASN A CA 1
ATOM 590 C C . ASN A 1 72 ? -12.027 7.609 11.122 1.00 85.38 72 ASN A C 1
ATOM 592 O O . ASN A 1 72 ? -12.537 7.270 12.183 1.00 85.38 72 ASN A O 1
ATOM 596 N N . GLN A 1 73 ? -12.198 6.919 9.991 1.00 85.81 73 GLN A N 1
ATOM 597 C CA . GLN A 1 73 ? -13.026 5.708 9.905 1.00 85.81 73 GLN A CA 1
ATOM 598 C C . GLN A 1 73 ? -12.542 4.604 10.858 1.00 85.81 73 GLN A C 1
ATOM 600 O O . GLN A 1 73 ? -13.350 3.928 11.493 1.00 85.81 73 GLN A O 1
ATOM 605 N N . LEU A 1 74 ? -11.220 4.421 10.986 1.00 85.00 74 LEU A N 1
ATOM 606 C CA . LEU A 1 74 ? -10.651 3.468 11.941 1.00 85.00 74 LEU A CA 1
ATOM 607 C C . LEU A 1 74 ? -10.941 3.873 13.388 1.00 85.00 74 LEU A C 1
ATOM 609 O O . LEU A 1 74 ? -11.299 3.005 14.178 1.00 85.00 74 LEU A O 1
ATOM 613 N N . CYS A 1 75 ? -10.820 5.155 13.733 1.00 84.19 75 CYS A N 1
ATOM 614 C CA . CYS A 1 75 ? -11.152 5.660 15.066 1.00 84.19 75 CYS A CA 1
ATOM 615 C C . CYS A 1 75 ? -12.649 5.512 15.384 1.00 84.19 75 CYS A C 1
ATOM 617 O O . CYS A 1 75 ? -12.989 5.052 16.469 1.00 84.19 75 CYS A O 1
ATOM 619 N N . GLU A 1 76 ? -13.538 5.838 14.442 1.00 85.44 76 GLU A N 1
ATOM 620 C CA . GLU A 1 76 ? -14.993 5.688 14.603 1.00 85.44 76 GLU A CA 1
ATOM 621 C C . GLU A 1 76 ? -15.394 4.227 14.832 1.00 85.44 76 GLU A C 1
ATOM 623 O O . GLU A 1 76 ? -16.183 3.928 15.727 1.00 85.44 76 GLU A O 1
ATOM 628 N N . ALA A 1 77 ? -14.802 3.297 14.079 1.00 83.31 77 ALA A N 1
ATOM 629 C CA . ALA A 1 77 ? -15.052 1.866 14.241 1.00 83.31 77 ALA A CA 1
ATOM 630 C C . ALA A 1 77 ? -14.399 1.265 15.503 1.00 83.31 77 ALA A C 1
ATOM 632 O O . ALA A 1 77 ? -14.696 0.127 15.867 1.00 83.31 77 ALA A O 1
ATOM 633 N N . ASN A 1 78 ? -13.488 1.993 16.158 1.00 81.06 78 ASN A N 1
ATOM 634 C CA . ASN A 1 78 ? -12.674 1.488 17.261 1.00 81.06 78 ASN A CA 1
ATOM 635 C C . ASN A 1 78 ? -12.461 2.568 18.330 1.00 81.06 78 ASN A C 1
ATOM 637 O O . ASN A 1 78 ? -11.346 3.045 18.543 1.00 81.06 78 ASN A O 1
ATOM 641 N N . LEU A 1 79 ? -13.526 2.906 19.059 1.00 80.81 79 LEU A N 1
ATOM 642 C CA . LEU A 1 79 ? -13.511 3.929 20.118 1.00 80.81 79 LEU A CA 1
ATOM 643 C C . LEU A 1 79 ? -12.441 3.695 21.205 1.00 80.81 79 LEU A C 1
ATOM 645 O O . LEU A 1 79 ? -11.976 4.631 21.854 1.00 80.81 79 LEU A O 1
ATOM 649 N N . HIS A 1 80 ? -11.997 2.451 21.400 1.00 79.12 80 HIS A N 1
ATOM 650 C CA . HIS A 1 80 ? -10.918 2.135 22.337 1.00 79.12 80 HIS A CA 1
ATOM 651 C C . HIS A 1 80 ? -9.563 2.737 21.914 1.00 79.12 80 HIS A C 1
ATOM 653 O O . HIS A 1 80 ? -8.732 3.031 22.774 1.00 79.12 80 HIS A O 1
ATOM 659 N N . LEU A 1 81 ? -9.347 3.003 20.620 1.00 75.75 81 LEU A N 1
ATOM 660 C CA . LEU A 1 81 ? -8.122 3.633 20.116 1.00 75.75 81 LEU A CA 1
ATOM 661 C C . LEU A 1 81 ? -7.939 5.056 20.645 1.00 75.75 81 LEU A C 1
ATOM 663 O O . LEU A 1 81 ? -6.810 5.472 20.884 1.00 75.75 81 LEU A O 1
ATOM 667 N N . THR A 1 82 ? -9.031 5.793 20.860 1.00 71.31 82 THR A N 1
ATOM 668 C CA . THR A 1 82 ? -8.995 7.156 21.415 1.00 71.31 82 THR A CA 1
ATOM 669 C C . THR A 1 82 ? -8.914 7.180 22.940 1.00 71.31 82 THR A C 1
ATOM 671 O O . THR A 1 82 ? -8.537 8.196 23.512 1.00 71.31 82 THR A O 1
ATOM 674 N N . SER A 1 83 ? -9.238 6.065 23.600 1.00 69.00 83 SER A N 1
ATOM 675 C CA . SER A 1 83 ? -9.215 5.932 25.063 1.00 69.00 83 SER A CA 1
ATOM 676 C C . SER A 1 83 ? -7.890 5.383 25.610 1.00 69.00 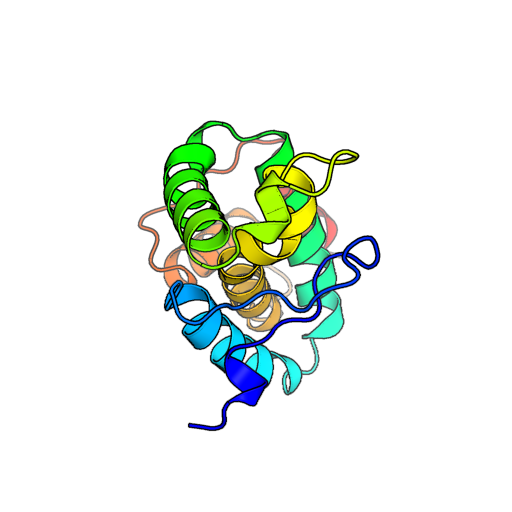83 SER A C 1
ATOM 678 O O . SER A 1 83 ? -7.682 5.392 26.824 1.00 69.00 83 SER A O 1
ATOM 680 N N . THR A 1 84 ? -7.000 4.874 24.752 1.00 62.44 84 THR A N 1
ATOM 681 C CA . THR A 1 84 ? -5.747 4.232 25.181 1.00 62.44 84 THR A CA 1
ATOM 682 C C . THR A 1 84 ? -4.682 5.306 25.432 1.00 62.44 84 THR A C 1
ATOM 684 O O . THR A 1 84 ? -3.966 5.721 24.525 1.00 62.44 84 THR A O 1
ATOM 687 N N . GLY A 1 85 ? -4.612 5.799 26.669 1.00 56.56 85 GLY A N 1
ATOM 688 C CA . GLY A 1 85 ? -3.885 7.010 27.082 1.00 56.56 85 GLY A CA 1
ATOM 689 C C . GLY A 1 85 ? -2.348 7.014 27.011 1.00 56.56 85 GLY A C 1
ATOM 690 O O . GLY A 1 85 ? -1.733 7.704 27.815 1.00 56.56 85 GLY A O 1
ATOM 691 N N . SER A 1 86 ? -1.698 6.292 26.092 1.00 59.09 86 SER A N 1
ATOM 692 C CA . SER A 1 86 ? -0.225 6.316 25.964 1.00 59.09 86 SER A CA 1
ATOM 693 C C . SER A 1 86 ? 0.317 6.566 24.553 1.00 59.09 86 SER A C 1
ATOM 695 O O . SER A 1 86 ? 1.479 6.946 24.416 1.00 59.09 86 SER A O 1
ATOM 697 N N . ALA A 1 87 ? -0.488 6.421 23.496 1.00 68.25 87 ALA A N 1
ATOM 698 C CA . ALA A 1 87 ? -0.048 6.674 22.124 1.00 68.25 87 ALA A CA 1
ATOM 699 C C . ALA A 1 87 ? -1.186 7.230 21.266 1.00 68.25 87 ALA A C 1
ATOM 701 O O . ALA A 1 87 ? -2.348 6.872 21.446 1.00 68.25 87 ALA A O 1
ATOM 702 N N . SER A 1 88 ? -0.856 8.101 20.307 1.00 75.38 88 SER A N 1
ATOM 703 C CA . SER A 1 88 ? -1.878 8.655 19.418 1.00 75.38 88 SER A CA 1
ATOM 704 C C . SER A 1 88 ? -2.497 7.547 18.548 1.00 75.38 88 SER A C 1
ATOM 706 O O . SER A 1 88 ? -1.770 6.662 18.076 1.00 75.38 88 SER A O 1
ATOM 708 N N . PRO A 1 89 ? -3.809 7.608 18.249 1.00 73.81 89 PRO A N 1
ATOM 709 C CA . PRO A 1 89 ? -4.457 6.671 17.328 1.00 73.81 89 PRO A CA 1
ATOM 710 C C . PRO A 1 89 ? -3.741 6.584 15.973 1.00 73.81 89 PRO A C 1
ATOM 712 O O . PRO A 1 89 ? -3.671 5.516 15.367 1.00 73.81 89 PRO A O 1
ATOM 715 N N . ALA A 1 90 ? -3.149 7.696 15.524 1.00 76.88 90 ALA A N 1
ATOM 716 C CA . ALA A 1 90 ? -2.375 7.785 14.290 1.00 76.88 90 ALA A CA 1
ATOM 717 C C . ALA A 1 90 ? -1.106 6.919 14.300 1.00 76.88 90 ALA A C 1
ATOM 719 O O . ALA A 1 90 ? -0.711 6.420 13.250 1.00 76.88 90 ALA A O 1
ATOM 720 N N . LEU A 1 91 ? -0.460 6.743 15.457 1.00 77.56 91 LEU A N 1
ATOM 721 C CA . LEU A 1 91 ? 0.691 5.849 15.598 1.00 77.56 91 LEU A CA 1
ATOM 722 C C . LEU A 1 91 ? 0.243 4.392 15.706 1.00 77.56 91 LEU A C 1
ATOM 724 O O . LEU A 1 91 ? 0.782 3.539 15.008 1.00 77.56 91 LEU A O 1
ATOM 728 N N . LEU A 1 92 ? -0.779 4.124 16.522 1.00 76.31 92 LEU A N 1
ATOM 729 C CA . LEU A 1 92 ? -1.292 2.773 16.775 1.00 76.31 92 LEU A CA 1
ATOM 730 C C . LEU A 1 92 ? -1.891 2.115 15.525 1.00 76.31 92 LEU A C 1
ATOM 732 O O . LEU A 1 92 ? -1.811 0.901 15.350 1.00 76.31 92 LEU A O 1
ATOM 736 N N . THR A 1 93 ? -2.474 2.919 14.636 1.00 78.62 93 THR A N 1
ATOM 737 C CA . THR A 1 93 ? -3.086 2.441 13.390 1.00 78.62 93 THR A CA 1
ATOM 738 C C . THR A 1 93 ? -2.242 2.710 12.155 1.00 78.62 93 THR A C 1
ATOM 740 O O . THR A 1 93 ? -2.683 2.357 11.064 1.00 78.62 93 THR A O 1
ATOM 743 N N . ARG A 1 94 ? -1.034 3.283 12.287 1.00 84.81 94 ARG A N 1
ATOM 744 C CA . ARG A 1 94 ? -0.193 3.683 11.145 1.00 84.81 94 ARG A CA 1
ATOM 745 C C . ARG A 1 94 ? -0.082 2.579 10.103 1.00 84.81 94 ARG A C 1
ATOM 747 O O . ARG A 1 94 ? -0.346 2.819 8.930 1.00 84.81 94 ARG A O 1
ATOM 754 N N . ASP A 1 95 ? 0.255 1.371 10.547 1.00 83.75 95 ASP A N 1
ATOM 755 C CA . ASP A 1 95 ? 0.459 0.225 9.663 1.00 83.75 95 ASP A CA 1
ATOM 756 C C . ASP A 1 95 ? -0.820 -0.164 8.915 1.00 83.75 95 ASP A C 1
ATOM 758 O O . ASP A 1 95 ? -0.741 -0.537 7.749 1.00 83.75 95 ASP A O 1
ATOM 762 N N . LEU A 1 96 ? -1.993 -0.014 9.540 1.00 85.38 96 LEU A N 1
ATOM 763 C CA . LEU A 1 96 ? -3.289 -0.210 8.887 1.00 85.38 96 LEU A CA 1
ATOM 764 C C . LEU A 1 96 ? -3.589 0.934 7.921 1.00 85.38 96 LEU A C 1
ATOM 766 O O . LEU A 1 96 ? -3.970 0.693 6.780 1.00 85.38 96 LEU A O 1
ATOM 770 N N . VAL A 1 97 ? -3.359 2.178 8.336 1.00 87.31 97 VAL A N 1
ATOM 771 C CA . VAL A 1 97 ? -3.590 3.361 7.506 1.00 87.31 97 VAL A CA 1
ATOM 772 C C . VAL A 1 97 ? -2.773 3.294 6.217 1.00 87.31 97 VAL A C 1
ATOM 774 O O . VAL A 1 97 ? -3.328 3.594 5.169 1.00 87.31 97 VAL A O 1
ATOM 777 N N . ILE A 1 98 ? -1.516 2.844 6.248 1.00 88.44 98 ILE A N 1
ATOM 778 C CA . ILE A 1 98 ? -0.659 2.732 5.050 1.00 88.44 98 ILE A CA 1
ATOM 779 C C . ILE A 1 98 ? -0.743 1.372 4.345 1.00 88.44 98 ILE A C 1
ATOM 781 O O . ILE A 1 98 ? -0.088 1.167 3.315 1.00 88.44 98 ILE A O 1
ATOM 785 N N . TYR A 1 99 ? -1.488 0.410 4.897 1.00 89.06 99 TYR A N 1
ATOM 786 C CA . TYR A 1 99 ? -1.528 -0.964 4.395 1.00 89.06 99 TYR A CA 1
ATOM 787 C C . TYR A 1 99 ? -1.951 -1.047 2.920 1.00 89.06 99 TYR A C 1
ATOM 789 O O . TYR A 1 99 ? -1.247 -1.717 2.154 1.00 89.06 99 TYR A O 1
ATOM 797 N N . PRO A 1 100 ? -3.016 -0.353 2.459 1.00 89.19 100 PRO A N 1
ATOM 798 C CA . PRO A 1 100 ? -3.419 -0.417 1.057 1.00 89.19 100 PRO A CA 1
ATOM 799 C C . PRO A 1 100 ? -2.333 0.070 0.099 1.00 89.19 100 PRO A C 1
ATOM 801 O O . PRO A 1 100 ? -2.045 -0.591 -0.901 1.00 89.19 100 PRO A O 1
ATOM 804 N N . GLU A 1 101 ? -1.685 1.191 0.420 1.00 89.88 101 GLU A N 1
ATOM 805 C CA . GLU A 1 101 ? -0.597 1.738 -0.386 1.00 89.88 101 GLU A CA 1
ATOM 806 C C . GLU A 1 101 ? 0.631 0.814 -0.373 1.00 89.88 101 GLU A C 1
ATOM 808 O O . GLU A 1 101 ? 1.243 0.588 -1.419 1.00 89.88 101 GLU A O 1
ATOM 813 N N . THR A 1 102 ? 0.942 0.205 0.775 1.00 92.69 102 THR A N 1
ATOM 814 C CA . THR A 1 102 ? 2.039 -0.767 0.913 1.00 92.69 102 THR A CA 1
ATOM 815 C C . THR A 1 102 ? 1.812 -1.991 0.033 1.00 92.69 102 THR A C 1
ATOM 817 O O . THR A 1 102 ? 2.704 -2.386 -0.717 1.00 92.69 102 THR A O 1
ATOM 820 N N . VAL A 1 103 ? 0.607 -2.567 0.056 1.00 93.25 103 VAL A N 1
ATOM 821 C CA . VAL A 1 103 ? 0.257 -3.724 -0.779 1.00 93.25 103 VAL A CA 1
ATOM 822 C C . VAL A 1 103 ? 0.321 -3.372 -2.266 1.00 93.25 103 VAL A C 1
ATOM 824 O O . VAL A 1 103 ? 0.864 -4.144 -3.063 1.00 93.25 103 VAL A O 1
ATOM 827 N N . ALA A 1 104 ? -0.220 -2.216 -2.655 1.00 92.75 104 ALA A N 1
ATOM 828 C CA . ALA A 1 104 ? -0.220 -1.778 -4.046 1.00 92.75 104 ALA A CA 1
ATOM 829 C C . ALA A 1 104 ? 1.211 -1.591 -4.573 1.00 92.75 104 ALA A C 1
ATOM 831 O O . ALA A 1 104 ? 1.543 -2.100 -5.650 1.00 92.75 104 ALA A O 1
ATOM 832 N N . LEU A 1 105 ? 2.074 -0.936 -3.789 1.00 93.56 105 LEU A N 1
ATOM 833 C CA . LEU A 1 105 ? 3.477 -0.736 -4.131 1.00 93.56 105 LEU A CA 1
ATOM 834 C C . LEU A 1 105 ? 4.246 -2.061 -4.161 1.00 93.56 105 LEU A C 1
ATOM 836 O O . LEU A 1 105 ? 4.933 -2.336 -5.143 1.00 93.56 105 LEU A O 1
ATOM 840 N N . ALA A 1 106 ? 4.082 -2.922 -3.155 1.00 95.06 106 ALA A N 1
ATOM 841 C CA . ALA A 1 106 ? 4.741 -4.225 -3.110 1.00 95.06 106 ALA A CA 1
ATOM 842 C C . ALA A 1 106 ? 4.365 -5.089 -4.322 1.00 95.06 106 ALA A C 1
ATOM 844 O O . ALA A 1 106 ? 5.231 -5.695 -4.949 1.00 95.06 106 ALA A O 1
ATOM 845 N N . ARG A 1 107 ? 3.090 -5.083 -4.733 1.00 94.69 107 ARG A N 1
ATOM 846 C CA . ARG A 1 107 ? 2.643 -5.752 -5.963 1.00 94.69 107 ARG A CA 1
ATOM 847 C C . ARG A 1 107 ? 3.304 -5.164 -7.206 1.00 94.69 107 ARG A C 1
ATOM 849 O O . ARG A 1 107 ? 3.752 -5.918 -8.075 1.00 94.69 107 ARG A O 1
ATOM 856 N N . ALA A 1 108 ? 3.354 -3.836 -7.309 1.00 93.44 108 ALA A N 1
ATOM 857 C CA . ALA A 1 108 ? 4.004 -3.152 -8.421 1.00 93.44 108 ALA A CA 1
ATOM 858 C C . ALA A 1 108 ? 5.485 -3.539 -8.519 1.00 93.44 108 ALA A C 1
ATOM 860 O O . ALA A 1 108 ? 5.918 -3.926 -9.604 1.00 93.44 108 ALA A O 1
ATOM 861 N N . LEU A 1 109 ? 6.213 -3.509 -7.397 1.00 92.56 109 LEU A N 1
ATOM 862 C CA . LEU A 1 109 ? 7.630 -3.864 -7.296 1.00 92.56 109 LEU A CA 1
ATOM 863 C C . LEU A 1 109 ? 7.884 -5.346 -7.593 1.00 92.56 109 LEU A C 1
ATOM 865 O O . LEU A 1 109 ? 8.760 -5.668 -8.393 1.00 92.56 109 LEU A O 1
ATOM 869 N N . ALA A 1 110 ? 7.101 -6.253 -7.005 1.00 92.06 110 ALA A N 1
ATOM 870 C CA . ALA A 1 110 ? 7.267 -7.695 -7.181 1.00 92.06 110 ALA A CA 1
ATOM 871 C C . ALA A 1 110 ? 7.141 -8.107 -8.651 1.00 92.06 110 ALA A C 1
ATOM 873 O O . ALA A 1 110 ? 7.929 -8.908 -9.147 1.00 92.06 110 ALA A O 1
ATOM 874 N N . THR A 1 111 ? 6.190 -7.504 -9.363 1.00 90.25 111 THR A N 1
ATOM 875 C CA . THR A 1 111 ? 5.904 -7.824 -10.764 1.00 90.25 111 THR A CA 1
ATOM 876 C C . THR A 1 111 ? 6.778 -7.043 -11.747 1.00 90.25 111 THR A C 1
ATOM 878 O O . THR A 1 111 ? 6.559 -7.122 -12.958 1.00 90.25 111 THR A O 1
ATOM 881 N N . LEU A 1 112 ? 7.716 -6.194 -11.295 1.00 88.25 112 LEU A N 1
ATOM 882 C CA . LEU A 1 112 ? 8.600 -5.448 -12.203 1.00 88.25 112 LEU A CA 1
ATOM 883 C C . LEU A 1 112 ? 9.420 -6.434 -13.048 1.00 88.25 112 LEU A C 1
ATOM 885 O O . LEU A 1 112 ? 10.111 -7.279 -12.475 1.00 88.25 112 LEU A O 1
ATOM 889 N N . PRO A 1 113 ? 9.392 -6.329 -14.392 1.00 82.06 113 PRO A N 1
ATOM 890 C CA . PRO A 1 113 ? 10.112 -7.285 -15.229 1.00 82.06 113 PRO A CA 1
ATOM 891 C C . PRO A 1 113 ? 11.614 -7.208 -14.938 1.00 82.06 113 PRO A C 1
ATOM 893 O O . PRO A 1 113 ? 12.146 -6.105 -14.876 1.00 82.06 113 PRO A O 1
ATOM 896 N N . ASN A 1 114 ? 12.319 -8.318 -14.763 1.00 73.19 114 ASN A N 1
ATOM 897 C CA . ASN A 1 114 ? 13.762 -8.262 -14.534 1.00 73.19 114 ASN A CA 1
ATOM 898 C C . ASN A 1 114 ? 14.463 -8.013 -15.882 1.00 73.19 114 ASN A C 1
ATOM 900 O O . ASN A 1 114 ? 14.565 -8.931 -16.687 1.00 73.19 114 ASN A O 1
ATOM 904 N N . ARG A 1 115 ? 14.818 -6.759 -16.201 1.00 74.44 115 ARG A N 1
ATOM 905 C CA . ARG A 1 115 ? 15.486 -6.405 -17.467 1.00 74.44 115 ARG A CA 1
ATOM 906 C C . ARG A 1 115 ? 16.826 -5.725 -17.170 1.00 74.44 115 ARG A C 1
ATOM 908 O O . ARG A 1 115 ? 16.799 -4.717 -16.463 1.00 74.44 115 ARG A O 1
ATOM 915 N N . PRO A 1 116 ? 17.942 -6.193 -17.759 1.00 62.81 116 PRO A N 1
ATOM 916 C CA . PRO A 1 116 ? 19.294 -5.717 -17.443 1.00 62.81 116 PRO A CA 1
ATOM 917 C C . PRO A 1 116 ? 19.555 -4.243 -17.807 1.00 62.81 116 PRO A C 1
ATOM 919 O O . PRO A 1 116 ? 20.471 -3.635 -17.272 1.00 62.81 116 PRO A O 1
ATOM 922 N N . HIS A 1 117 ? 18.728 -3.629 -18.661 1.00 63.94 117 HIS A N 1
ATOM 923 C CA . HIS A 1 117 ? 18.896 -2.232 -19.096 1.00 63.94 117 HIS A CA 1
ATOM 924 C C . HIS A 1 117 ? 17.734 -1.311 -18.710 1.00 63.94 117 HIS A C 1
ATOM 926 O O . HIS A 1 117 ? 17.530 -0.270 -19.331 1.00 63.94 117 HIS A O 1
ATOM 932 N N . ARG A 1 118 ? 16.927 -1.675 -17.704 1.00 80.25 118 ARG A N 1
ATOM 933 C CA . ARG A 1 118 ? 15.822 -0.801 -17.290 1.00 80.25 118 ARG A CA 1
ATOM 934 C C . ARG A 1 118 ? 16.352 0.447 -16.576 1.00 80.25 118 ARG A C 1
ATOM 936 O O . ARG A 1 118 ? 17.028 0.340 -15.554 1.00 80.25 118 ARG A O 1
ATOM 943 N N . THR A 1 119 ? 15.940 1.631 -17.030 1.00 86.88 119 THR A N 1
ATOM 944 C CA . THR A 1 119 ? 16.191 2.867 -16.286 1.00 86.88 119 THR A CA 1
ATOM 945 C C . THR A 1 119 ? 15.192 3.050 -15.132 1.00 86.88 119 THR A C 1
ATOM 947 O O . THR A 1 119 ? 14.077 2.534 -15.130 1.00 86.88 119 THR A O 1
ATOM 950 N N . THR A 1 120 ? 15.560 3.839 -14.126 1.00 87.06 120 THR A N 1
ATOM 951 C CA . THR A 1 120 ? 14.696 4.205 -12.991 1.00 87.06 120 THR A CA 1
ATOM 952 C C . THR A 1 120 ? 13.458 4.928 -13.502 1.00 87.06 120 THR A C 1
ATOM 954 O O . THR A 1 120 ? 12.377 4.696 -12.979 1.00 87.06 120 THR A O 1
ATOM 957 N N . ASN A 1 121 ? 13.586 5.746 -14.551 1.00 87.88 121 ASN A N 1
ATOM 958 C CA . ASN A 1 121 ? 12.444 6.427 -15.152 1.00 87.88 121 ASN A CA 1
ATOM 959 C C . ASN A 1 121 ? 11.477 5.419 -15.798 1.00 87.88 121 ASN A C 1
ATOM 961 O O . ASN A 1 121 ? 10.278 5.514 -15.560 1.00 87.88 121 ASN A O 1
ATOM 965 N N . ASP A 1 122 ? 11.974 4.394 -16.497 1.00 88.12 122 ASP A N 1
ATOM 966 C CA . ASP A 1 122 ? 11.122 3.325 -17.043 1.00 88.12 122 ASP A CA 1
ATOM 967 C C . ASP A 1 122 ? 10.418 2.536 -15.934 1.00 88.12 122 ASP A C 1
ATOM 969 O O . ASP A 1 122 ? 9.241 2.189 -16.045 1.00 88.12 122 ASP A O 1
ATOM 973 N N . ALA A 1 123 ? 11.132 2.247 -14.840 1.00 89.44 123 ALA A N 1
ATOM 974 C CA . ALA A 1 123 ? 10.558 1.578 -13.678 1.00 89.44 123 ALA A CA 1
ATOM 975 C C . ALA A 1 123 ? 9.445 2.422 -13.048 1.00 89.44 123 ALA A C 1
ATOM 977 O O . ALA A 1 123 ? 8.372 1.894 -12.766 1.00 89.44 123 ALA A O 1
ATOM 978 N N . LEU A 1 124 ? 9.670 3.727 -12.883 1.00 90.88 124 LEU A N 1
ATOM 979 C CA . LEU A 1 124 ? 8.677 4.661 -12.356 1.00 90.88 124 LEU A CA 1
ATOM 980 C C . LEU A 1 124 ? 7.447 4.758 -13.260 1.00 90.88 124 LEU A C 1
ATOM 982 O O . LEU A 1 124 ? 6.333 4.735 -12.744 1.00 90.88 124 LEU A O 1
ATOM 986 N N . THR A 1 125 ? 7.622 4.780 -14.583 1.00 89.88 125 THR A N 1
ATOM 987 C CA . THR A 1 125 ? 6.507 4.740 -15.540 1.00 89.88 125 THR A CA 1
ATOM 988 C C . THR A 1 125 ? 5.688 3.460 -15.384 1.00 89.88 125 THR A C 1
ATOM 990 O O . THR A 1 125 ? 4.469 3.518 -15.249 1.00 89.88 125 THR A O 1
ATOM 993 N N . LEU A 1 126 ? 6.339 2.295 -15.310 1.00 89.56 126 LEU A N 1
ATOM 994 C CA . LEU A 1 126 ? 5.647 1.015 -15.124 1.00 89.56 126 LEU A CA 1
ATOM 995 C C . LEU A 1 126 ? 4.914 0.931 -13.780 1.00 89.56 126 LEU A C 1
ATOM 997 O O . LEU A 1 126 ? 3.807 0.392 -13.712 1.00 89.56 126 LEU A O 1
ATOM 1001 N N . ILE A 1 127 ? 5.519 1.451 -12.709 1.00 90.12 127 ILE A N 1
ATOM 1002 C CA . ILE A 1 127 ? 4.873 1.530 -11.396 1.00 90.12 127 ILE A CA 1
ATOM 1003 C C . ILE A 1 127 ? 3.660 2.461 -11.477 1.00 90.12 127 ILE A C 1
ATOM 1005 O O . ILE A 1 127 ? 2.593 2.072 -11.012 1.00 90.12 127 ILE A O 1
ATOM 1009 N N . ALA A 1 128 ? 3.778 3.631 -12.114 1.00 88.81 128 ALA A N 1
ATOM 1010 C CA . ALA A 1 128 ? 2.673 4.578 -12.262 1.00 88.81 128 ALA A CA 1
ATOM 1011 C C . ALA A 1 128 ? 1.486 3.923 -12.979 1.00 88.81 128 ALA A C 1
ATOM 1013 O O . ALA A 1 128 ? 0.386 3.895 -12.429 1.00 88.81 128 ALA A O 1
ATOM 1014 N N . CYS A 1 129 ? 1.733 3.267 -14.118 1.00 87.56 129 CYS A N 1
ATOM 1015 C CA . CYS A 1 129 ? 0.705 2.526 -14.849 1.00 87.56 129 CYS A CA 1
ATOM 1016 C C . CYS A 1 129 ? 0.017 1.463 -13.976 1.00 87.56 129 CYS A C 1
ATOM 1018 O O . CYS A 1 129 ? -1.204 1.340 -13.984 1.00 87.56 129 CYS A O 1
ATOM 1020 N N . ARG A 1 130 ? 0.778 0.704 -13.178 1.00 87.50 130 ARG A N 1
ATOM 1021 C CA . ARG A 1 130 ? 0.236 -0.369 -12.318 1.00 87.50 130 ARG A CA 1
ATOM 1022 C C . ARG A 1 130 ? -0.528 0.122 -11.098 1.00 87.50 130 ARG A C 1
ATOM 1024 O O . ARG A 1 130 ? -1.336 -0.632 -10.547 1.00 87.50 130 ARG A O 1
ATOM 1031 N N . LEU A 1 131 ? -0.232 1.338 -10.659 1.00 86.38 131 LEU A N 1
ATOM 1032 C CA . LEU A 1 131 ? -0.955 2.027 -9.599 1.00 86.38 131 LEU A CA 1
ATOM 1033 C C . LEU A 1 131 ? -2.138 2.845 -10.145 1.00 86.38 131 LEU A C 1
ATOM 1035 O O . LEU A 1 131 ? -2.865 3.431 -9.350 1.00 86.38 131 LEU A O 1
ATOM 1039 N N . GLY A 1 132 ? -2.344 2.881 -11.470 1.00 84.19 132 GLY A N 1
ATOM 1040 C CA . GL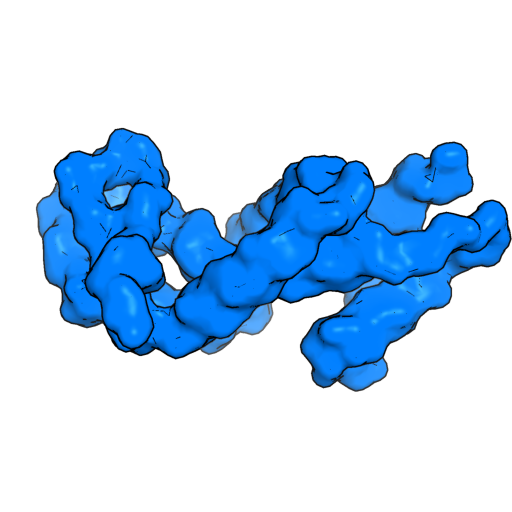Y A 1 132 ? -3.384 3.696 -12.104 1.00 84.19 132 GLY A CA 1
ATOM 1041 C C . GLY A 1 132 ? -3.113 5.200 -12.006 1.00 84.19 132 GLY A C 1
ATOM 1042 O O . GLY A 1 132 ? -4.045 5.996 -11.994 1.00 84.19 132 GLY A O 1
ATOM 1043 N N . LEU A 1 133 ? -1.845 5.596 -11.883 1.00 84.25 133 LEU A N 1
ATOM 1044 C CA . LEU A 1 133 ? -1.422 6.989 -11.789 1.00 84.25 133 LEU A CA 1
ATOM 1045 C C . LEU A 1 133 ? -1.001 7.496 -13.168 1.00 84.25 133 LEU A C 1
ATOM 1047 O O . LEU A 1 133 ? -0.254 6.821 -13.875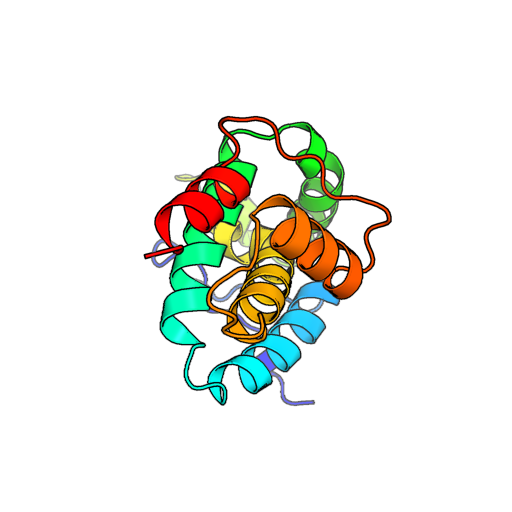 1.00 84.25 133 LEU A O 1
ATOM 1051 N N . ALA A 1 134 ? -1.415 8.717 -13.513 1.00 81.38 134 ALA A N 1
ATOM 1052 C CA . ALA A 1 134 ? -1.003 9.365 -14.759 1.00 81.38 134 ALA A CA 1
ATOM 1053 C C . ALA A 1 134 ? 0.522 9.552 -14.830 1.00 81.38 134 ALA A C 1
ATOM 1055 O O . ALA A 1 134 ? 1.128 9.401 -15.889 1.00 81.38 134 ALA A O 1
ATOM 1056 N N . ARG A 1 135 ? 1.157 9.860 -13.691 1.00 79.12 135 ARG A N 1
ATOM 1057 C CA . ARG A 1 135 ? 2.611 9.989 -13.582 1.00 79.12 135 ARG A CA 1
ATOM 1058 C C . ARG A 1 135 ? 3.079 9.784 -12.144 1.00 79.12 135 ARG A C 1
ATOM 1060 O O . ARG A 1 135 ? 2.382 10.145 -11.201 1.00 79.12 135 ARG A O 1
ATOM 1067 N N . LEU A 1 136 ? 4.296 9.268 -11.997 1.00 81.38 136 LEU A N 1
ATOM 1068 C CA . LEU A 1 136 ? 5.082 9.340 -10.767 1.00 81.38 136 LEU A CA 1
ATOM 1069 C C . LEU A 1 136 ? 6.311 10.208 -11.038 1.00 81.38 136 LEU A C 1
ATOM 1071 O O . LEU A 1 136 ? 7.185 9.822 -11.812 1.00 81.38 136 LEU A O 1
ATOM 1075 N N . THR A 1 137 ? 6.380 11.376 -10.400 1.00 81.75 137 THR A N 1
ATOM 1076 C CA . THR A 1 137 ? 7.550 12.274 -10.431 1.00 81.75 137 THR A CA 1
ATOM 1077 C C . THR A 1 137 ? 8.167 12.405 -9.043 1.00 81.75 137 THR A C 1
ATOM 1079 O O . THR A 1 137 ? 8.125 13.485 -8.452 1.00 81.75 137 THR A O 1
ATOM 1082 N N . PRO A 1 138 ? 8.710 11.310 -8.483 1.00 80.94 138 PRO A N 1
ATOM 1083 C CA . PRO A 1 138 ? 9.427 11.385 -7.224 1.00 80.94 138 PRO A CA 1
ATOM 1084 C C . PRO A 1 138 ? 10.651 12.291 -7.378 1.00 80.94 138 PRO A C 1
ATOM 1086 O O . PRO A 1 138 ? 11.359 12.231 -8.390 1.00 80.94 138 PRO A O 1
ATOM 1089 N N . ASN A 1 139 ? 10.897 13.131 -6.372 1.00 84.25 139 ASN A N 1
ATOM 1090 C CA . ASN A 1 139 ? 12.098 13.959 -6.320 1.00 84.25 139 ASN A CA 1
ATOM 1091 C C . ASN A 1 139 ? 13.368 13.086 -6.196 1.00 84.25 139 ASN A C 1
ATOM 1093 O O . ASN A 1 139 ? 13.292 11.867 -6.026 1.00 84.25 139 ASN A O 1
ATOM 1097 N N . ALA A 1 140 ? 14.550 13.700 -6.297 1.00 81.25 140 ALA A N 1
ATOM 1098 C CA . ALA A 1 140 ? 15.827 12.977 -6.269 1.00 81.25 140 ALA A CA 1
ATOM 1099 C C . ALA A 1 140 ? 16.032 12.136 -4.993 1.00 81.25 140 ALA A C 1
ATOM 1101 O O . ALA A 1 140 ? 16.595 11.048 -5.070 1.00 81.25 140 ALA A O 1
ATOM 1102 N N . ASN A 1 141 ? 15.518 12.618 -3.860 1.00 83.88 141 ASN A N 1
ATOM 1103 C CA . ASN A 1 141 ? 15.671 12.015 -2.535 1.00 83.88 141 ASN A CA 1
ATOM 1104 C C . ASN A 1 141 ? 14.469 11.153 -2.130 1.00 83.88 141 ASN A C 1
ATOM 1106 O O . ASN A 1 141 ? 14.365 10.726 -0.980 1.00 83.88 141 ASN A O 1
ATOM 1110 N N . ASP A 1 142 ? 13.531 10.923 -3.046 1.00 87.81 142 ASP A N 1
ATOM 1111 C CA . ASP A 1 142 ? 12.362 10.121 -2.752 1.00 87.81 142 ASP A CA 1
ATOM 1112 C C . ASP A 1 142 ? 12.779 8.657 -2.537 1.00 87.81 142 ASP A C 1
ATOM 1114 O O . ASP A 1 142 ? 13.528 8.098 -3.351 1.00 87.81 142 ASP A O 1
ATOM 1118 N N . PRO A 1 143 ? 12.286 8.006 -1.471 1.00 87.88 143 PRO A N 1
ATOM 1119 C CA . PRO A 1 143 ? 12.708 6.658 -1.114 1.00 87.88 143 PRO A CA 1
ATOM 1120 C C . PRO A 1 143 ? 12.438 5.623 -2.218 1.00 87.88 143 PRO A C 1
ATOM 1122 O O . PRO A 1 143 ? 13.224 4.688 -2.361 1.00 87.88 143 PRO A O 1
ATOM 1125 N N . LEU A 1 144 ? 11.399 5.791 -3.051 1.00 89.88 144 LEU A N 1
ATOM 1126 C CA . LEU A 1 144 ? 11.159 4.902 -4.191 1.00 89.88 144 LEU A CA 1
ATOM 1127 C C . LEU A 1 144 ? 12.228 5.084 -5.271 1.00 89.88 144 LEU A C 1
ATOM 1129 O O . LEU A 1 144 ? 12.722 4.102 -5.825 1.00 89.88 144 LEU A O 1
ATOM 1133 N N . ARG A 1 145 ? 12.599 6.332 -5.577 1.00 89.31 145 ARG A N 1
ATOM 1134 C CA . ARG A 1 145 ? 13.634 6.620 -6.577 1.00 89.31 145 ARG A CA 1
ATOM 1135 C C . ARG A 1 145 ? 14.988 6.083 -6.125 1.00 89.31 145 ARG A C 1
ATOM 1137 O O . ARG A 1 145 ? 15.645 5.408 -6.915 1.00 89.31 145 ARG A O 1
ATOM 1144 N N . VAL A 1 146 ? 15.350 6.324 -4.864 1.00 89.50 146 VAL A N 1
ATOM 1145 C CA . VAL A 1 146 ? 16.578 5.815 -4.238 1.00 89.50 146 VAL A CA 1
ATOM 1146 C C . VAL A 1 146 ? 16.602 4.288 -4.260 1.00 89.50 146 VAL A C 1
ATOM 1148 O O . VAL A 1 146 ? 17.590 3.697 -4.683 1.00 89.50 146 VAL A O 1
ATOM 1151 N N . PHE A 1 147 ? 15.516 3.617 -3.878 1.00 88.56 147 PHE A N 1
ATOM 1152 C CA . PHE A 1 147 ? 15.449 2.156 -3.946 1.00 88.56 147 PHE A CA 1
ATOM 1153 C C . PHE A 1 147 ? 15.708 1.638 -5.371 1.00 88.56 147 PHE A C 1
ATOM 1155 O O . PHE A 1 147 ? 16.574 0.792 -5.583 1.00 88.56 147 PHE A O 1
ATOM 1162 N N . LEU A 1 148 ? 15.017 2.206 -6.365 1.00 88.62 148 LEU A N 1
ATOM 1163 C CA . LEU A 1 148 ? 15.124 1.780 -7.761 1.00 88.62 148 LEU A CA 1
ATOM 1164 C C . LEU A 1 148 ? 16.492 2.049 -8.393 1.00 88.62 148 LEU A C 1
ATOM 1166 O O . LEU A 1 148 ? 16.824 1.386 -9.372 1.00 88.62 148 LEU A O 1
ATOM 1170 N N . THR A 1 149 ? 17.262 3.030 -7.914 1.00 86.81 149 THR A N 1
ATOM 1171 C CA . THR A 1 149 ? 18.640 3.239 -8.384 1.00 86.81 149 THR A CA 1
ATOM 1172 C C . THR A 1 149 ? 19.592 2.199 -7.810 1.00 86.81 149 THR A C 1
ATOM 1174 O O . THR A 1 149 ? 20.446 1.716 -8.543 1.00 86.81 149 THR A O 1
ATOM 1177 N N . HIS A 1 150 ? 19.422 1.816 -6.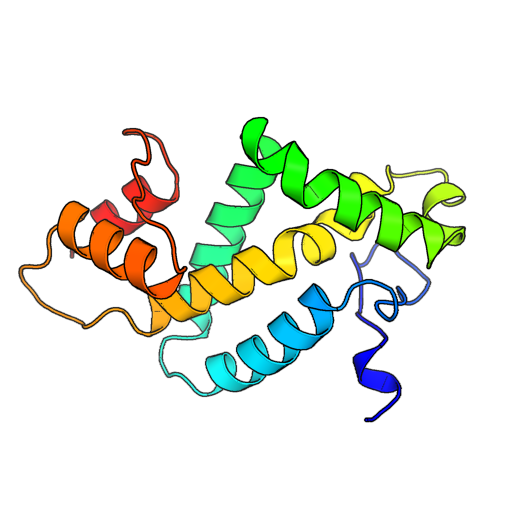541 1.00 83.12 150 HIS A N 1
ATOM 1178 C CA . HIS A 1 150 ? 20.311 0.865 -5.865 1.00 83.12 150 HIS A CA 1
ATOM 1179 C C . HIS A 1 150 ? 20.075 -0.589 -6.292 1.00 83.12 150 HIS A C 1
ATOM 1181 O O . HIS A 1 150 ? 21.013 -1.375 -6.333 1.00 83.12 150 HIS A O 1
ATOM 1187 N N . THR A 1 151 ? 18.850 -0.961 -6.673 1.00 76.19 151 THR A N 1
ATOM 1188 C CA . THR A 1 151 ? 18.536 -2.327 -7.133 1.00 76.19 151 THR A CA 1
ATOM 1189 C C . THR A 1 151 ? 18.847 -2.580 -8.616 1.00 76.19 151 THR A C 1
ATOM 1191 O O . THR A 1 151 ? 18.293 -3.511 -9.196 1.00 76.19 151 THR A O 1
ATOM 1194 N N . ARG A 1 152 ? 19.649 -1.726 -9.268 1.00 62.47 152 ARG A N 1
ATOM 1195 C CA . ARG A 1 152 ? 20.066 -1.899 -10.675 1.00 62.47 152 ARG A CA 1
ATOM 1196 C C . ARG A 1 152 ? 21.314 -2.774 -10.859 1.00 62.47 152 ARG A C 1
ATOM 1198 O O . ARG A 1 152 ? 21.734 -2.941 -12.001 1.00 62.47 152 ARG A O 1
ATOM 1205 N N . HIS A 1 153 ? 21.897 -3.277 -9.776 1.00 43.09 153 HIS A N 1
ATOM 1206 C CA . HIS A 1 153 ? 23.093 -4.117 -9.807 1.00 43.09 153 HIS A CA 1
ATOM 1207 C C . HIS A 1 153 ? 22.744 -5.600 -9.901 1.00 43.09 153 HIS A C 1
ATOM 1209 O O . HIS A 1 153 ? 21.823 -6.031 -9.169 1.00 43.09 153 HIS A O 1
#